Protein AF-A0A431HMQ2-F1 (afdb_monomer)

Foldseek 3Di:
DDWDFDDDPDDDDRDGFDADDDDPDDTQTADPPPDFASDDDPPFGWHDDPRAIFGQDPQKTAGDDDPPDPAQAADLPGARIAHPLGKGAHDDRNAQAHPPAFRIQDSVGWGAHDHRNAQADPPAFRTDDPPKGWHDDRNHTDDIDD

Radius of gyration: 19.03 Å; Cα contacts (8 Å, |Δi|>4): 292; chains: 1; bounding box: 39×35×58 Å

Mean predicted aligned error: 12.12 Å

Structure (mmCIF, N/CA/C/O backbone):
data_AF-A0A431HMQ2-F1
#
_entry.id   AF-A0A431HMQ2-F1
#
loop_
_atom_site.group_PDB
_atom_site.id
_atom_site.type_symbol
_atom_site.label_atom_id
_atom_site.label_alt_id
_atom_site.label_comp_id
_atom_site.label_asym_id
_atom_site.label_entity_id
_atom_site.label_seq_id
_atom_site.pdbx_PDB_ins_code
_atom_site.Cartn_x
_atom_site.Cartn_y
_atom_site.Cartn_z
_atom_site.occupancy
_atom_site.B_iso_or_equiv
_atom_site.auth_seq_id
_atom_site.auth_comp_id
_atom_site.auth_asym_id
_atom_site.auth_atom_id
_atom_site.pdbx_PDB_model_num
ATOM 1 N N . MET A 1 1 ? 5.343 -15.067 25.246 1.00 32.78 1 MET A N 1
ATOM 2 C CA . MET A 1 1 ? 3.968 -15.398 24.821 1.00 32.78 1 MET A CA 1
ATOM 3 C C . MET A 1 1 ? 3.238 -15.830 26.075 1.00 32.78 1 MET A C 1
ATOM 5 O O . MET A 1 1 ? 3.705 -16.767 26.703 1.00 32.78 1 MET A O 1
ATOM 9 N N . TYR A 1 2 ? 2.208 -15.108 26.508 1.00 32.81 2 TYR A N 1
ATOM 10 C CA . TYR A 1 2 ? 1.463 -15.469 27.715 1.00 32.81 2 TYR A CA 1
ATOM 11 C C . TYR A 1 2 ? -0.028 -15.332 27.433 1.00 32.81 2 TYR A C 1
ATOM 13 O O . TYR A 1 2 ? -0.465 -14.299 26.931 1.00 32.81 2 TYR A O 1
ATOM 21 N N . VAL A 1 3 ? -0.773 -16.390 27.740 1.00 34.62 3 VAL A N 1
ATOM 22 C CA . VAL A 1 3 ? -2.236 -16.416 27.756 1.00 34.62 3 VAL A CA 1
ATOM 23 C C . VAL A 1 3 ? -2.660 -15.987 29.156 1.00 34.62 3 VAL A C 1
ATOM 25 O O . VAL A 1 3 ? -2.212 -16.583 30.134 1.00 34.62 3 VAL A O 1
ATOM 28 N N . VAL A 1 4 ? -3.487 -14.947 29.273 1.00 38.81 4 VAL A N 1
ATOM 29 C CA . VAL A 1 4 ? -4.109 -14.575 30.551 1.00 38.81 4 VAL A CA 1
ATOM 30 C C . VAL A 1 4 ? -5.609 -14.773 30.415 1.00 38.81 4 VAL A C 1
ATOM 32 O O . VAL A 1 4 ? -6.317 -13.927 29.879 1.00 38.81 4 VAL A O 1
ATOM 35 N N . THR A 1 5 ? -6.092 -15.901 30.918 1.00 35.50 5 THR A N 1
ATOM 36 C CA . THR A 1 5 ? -7.512 -16.150 31.163 1.00 35.50 5 THR A CA 1
ATOM 37 C C . THR A 1 5 ? -7.894 -15.473 32.476 1.00 35.50 5 THR A C 1
ATOM 39 O O . THR A 1 5 ? -7.381 -15.831 33.535 1.00 35.50 5 THR A O 1
ATOM 42 N N . ARG A 1 6 ? -8.803 -14.492 32.448 1.00 38.66 6 ARG A N 1
ATOM 43 C CA . ARG A 1 6 ? -9.423 -13.978 33.678 1.00 38.66 6 ARG A CA 1
ATOM 44 C C . ARG A 1 6 ? -10.826 -14.556 33.798 1.00 38.66 6 ARG A C 1
ATOM 46 O O . ARG A 1 6 ? -11.742 -14.101 33.129 1.00 38.66 6 ARG A O 1
ATOM 53 N N . LYS A 1 7 ? -11.000 -15.521 34.701 1.00 32.69 7 LYS A N 1
ATOM 54 C CA . LYS A 1 7 ? -12.326 -15.908 35.191 1.00 32.69 7 LYS A CA 1
ATOM 55 C C . LYS A 1 7 ? -12.827 -14.771 36.085 1.00 32.69 7 LYS A C 1
ATOM 57 O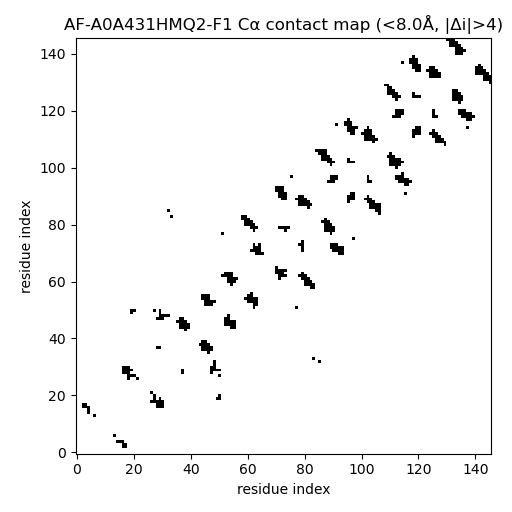 O . LYS A 1 7 ? -12.156 -14.422 37.057 1.00 32.69 7 LYS A O 1
ATOM 62 N N . LYS A 1 8 ? -13.959 -14.155 35.750 1.00 39.12 8 LYS A N 1
ATOM 63 C CA . LYS A 1 8 ? -14.692 -13.288 36.679 1.00 39.12 8 LYS A CA 1
ATOM 64 C C . LYS A 1 8 ? -15.891 -14.092 37.160 1.00 39.12 8 LYS A C 1
ATOM 66 O O . LYS A 1 8 ? -16.635 -14.626 36.345 1.00 39.12 8 LYS A O 1
ATOM 71 N N . GLU A 1 9 ? -16.023 -14.252 38.470 1.00 43.75 9 GLU A N 1
ATOM 72 C CA . GLU A 1 9 ? -17.228 -14.845 39.035 1.00 43.75 9 GLU A CA 1
ATOM 73 C C . GLU A 1 9 ? -18.418 -13.929 38.727 1.00 43.75 9 GLU A C 1
ATOM 75 O O . GLU A 1 9 ? -18.334 -12.713 38.912 1.00 43.75 9 GLU A O 1
ATOM 80 N N . LEU A 1 10 ? -19.497 -14.566 38.264 1.00 40.03 10 LEU A N 1
ATOM 81 C CA . LEU A 1 10 ? -20.796 -14.030 37.850 1.00 40.03 10 LEU A CA 1
ATOM 82 C C . LEU A 1 10 ? -20.840 -13.478 36.411 1.00 40.03 10 LEU A C 1
ATOM 84 O O . LEU A 1 10 ? -20.282 -12.428 36.099 1.00 40.03 10 LEU A O 1
ATOM 88 N N . TRP A 1 11 ? -21.612 -14.209 35.594 1.00 38.66 11 TRP A N 1
ATOM 89 C CA . TRP A 1 11 ? -21.919 -14.073 34.161 1.00 38.66 11 TRP A CA 1
ATOM 90 C C . TRP A 1 11 ? -20.889 -14.712 33.213 1.00 38.66 11 TRP A C 1
ATOM 92 O O . TRP A 1 11 ? -19.790 -14.209 33.008 1.00 38.66 11 TRP A O 1
ATOM 102 N N . ASN A 1 12 ? -21.287 -15.856 32.641 1.00 38.91 12 ASN A N 1
ATOM 103 C CA . ASN A 1 12 ? -20.538 -16.675 31.685 1.00 38.91 12 ASN A CA 1
ATOM 104 C 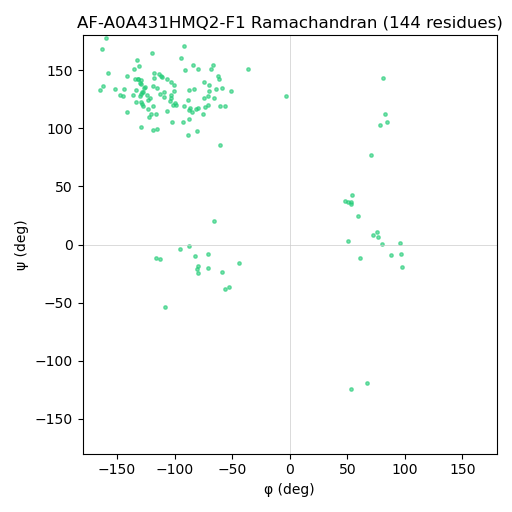C . ASN A 1 12 ? -20.218 -15.901 30.398 1.00 38.91 12 ASN A C 1
ATOM 106 O O . ASN A 1 12 ? -20.946 -16.001 29.412 1.00 38.91 12 ASN A O 1
ATOM 110 N N . VAL A 1 13 ? -19.118 -15.156 30.395 1.00 40.94 13 VAL A N 1
ATOM 111 C CA . VAL A 1 13 ? -18.495 -14.666 29.166 1.00 40.94 13 VAL A CA 1
ATOM 112 C C . VAL A 1 13 ? -17.060 -15.179 29.148 1.00 40.94 13 VAL A C 1
ATOM 114 O O . VAL A 1 13 ? -16.231 -14.773 29.962 1.00 40.94 13 VAL A O 1
ATOM 117 N N . GLU A 1 14 ? -16.779 -16.114 28.243 1.00 33.16 14 GLU A N 1
ATOM 118 C CA . GLU A 1 14 ? -15.412 -16.507 27.905 1.00 33.16 14 GLU A CA 1
ATOM 119 C C . GLU A 1 14 ? -14.855 -15.460 26.934 1.00 33.16 14 GLU A C 1
ATOM 121 O O . GLU A 1 14 ? -15.151 -15.482 25.742 1.00 33.16 14 GLU A O 1
ATOM 126 N N . GLU A 1 15 ? -14.092 -14.492 27.444 1.00 41.19 15 GLU A N 1
ATOM 127 C CA . GLU A 1 15 ? -13.351 -13.560 26.592 1.00 41.19 15 GLU A CA 1
ATOM 128 C C . GLU A 1 15 ? -11.891 -13.998 26.468 1.00 41.19 15 GLU A C 1
ATOM 130 O O . GLU A 1 15 ? -11.149 -14.071 27.451 1.00 41.19 15 GLU A O 1
ATOM 135 N N . GLU A 1 16 ? -11.468 -14.263 25.233 1.00 37.00 16 GLU A N 1
ATOM 136 C CA . GLU A 1 16 ? -10.080 -14.540 24.881 1.00 37.00 16 GLU A CA 1
ATOM 137 C C . GLU A 1 16 ? -9.351 -13.215 24.588 1.00 37.00 16 GLU A C 1
ATOM 139 O O . GLU A 1 16 ? -9.699 -12.481 23.657 1.00 37.00 16 GLU A O 1
ATOM 144 N N . LEU A 1 17 ? -8.349 -12.875 25.406 1.00 39.78 17 LEU A N 1
ATOM 145 C CA . LEU A 1 17 ? -7.612 -11.609 25.328 1.00 39.78 17 LEU A CA 1
ATOM 146 C C . LEU A 1 17 ? -6.161 -11.854 24.887 1.00 39.78 17 LEU A C 1
ATOM 148 O O . LEU A 1 17 ? -5.447 -12.655 25.490 1.00 39.78 17 LEU A O 1
ATOM 152 N N . TRP A 1 18 ? -5.706 -11.115 23.871 1.00 36.91 18 TRP A N 1
ATOM 153 C CA . TRP A 1 18 ? -4.325 -11.136 23.372 1.00 36.91 18 TRP A CA 1
ATOM 154 C C . TRP A 1 18 ? -3.642 -9.793 23.697 1.00 36.91 18 TRP A C 1
ATOM 156 O O . TRP A 1 18 ? -4.303 -8.760 23.674 1.00 36.91 18 TRP A O 1
ATOM 166 N N . GLY A 1 19 ? -2.342 -9.748 24.023 1.00 42.88 19 GLY A N 1
ATOM 167 C CA . GLY A 1 19 ? -1.685 -8.481 24.399 1.00 42.88 19 GLY A CA 1
ATOM 168 C C . GLY A 1 19 ? -0.160 -8.455 24.232 1.00 42.88 19 GLY A C 1
ATOM 169 O O . GLY A 1 19 ? 0.500 -9.473 24.440 1.00 42.88 19 GLY A O 1
ATOM 170 N N . THR A 1 20 ? 0.406 -7.284 23.895 1.00 38.16 20 THR A N 1
ATOM 171 C CA . THR A 1 20 ? 1.857 -7.010 23.900 1.00 38.16 20 THR A CA 1
ATOM 172 C C . THR A 1 20 ? 2.189 -5.575 24.340 1.00 38.16 20 THR A C 1
ATOM 174 O O . THR A 1 20 ? 1.654 -4.618 23.796 1.00 38.16 20 THR A O 1
ATOM 177 N N . TYR A 1 21 ? 3.179 -5.492 25.239 1.00 38.75 21 TYR A N 1
ATOM 178 C CA . TYR A 1 21 ? 3.964 -4.343 25.730 1.00 38.75 21 TYR A CA 1
ATOM 179 C C . TYR A 1 21 ? 3.376 -3.413 26.814 1.00 38.75 21 TYR A C 1
ATOM 181 O O . TYR A 1 21 ? 2.179 -3.166 26.901 1.00 38.75 21 TYR A O 1
ATOM 189 N N . LYS A 1 22 ? 4.277 -2.960 27.703 1.00 40.94 22 LYS A N 1
ATOM 190 C CA . LYS A 1 22 ? 4.030 -2.440 29.057 1.00 40.94 22 LYS A CA 1
ATOM 191 C C . LYS A 1 22 ? 4.730 -1.085 29.231 1.00 40.94 22 LYS A C 1
ATOM 193 O O . LYS A 1 22 ? 5.952 -1.022 29.156 1.00 40.94 22 LYS A O 1
ATOM 198 N N . PHE A 1 23 ? 3.979 -0.039 29.569 1.00 31.69 23 PHE A N 1
ATOM 199 C CA . PHE A 1 23 ? 4.489 1.111 30.324 1.00 31.69 23 PHE A CA 1
ATOM 200 C C . PHE A 1 23 ? 3.393 1.549 31.304 1.00 31.69 23 PHE A C 1
ATOM 202 O O . PHE A 1 23 ? 2.312 1.940 30.883 1.00 31.69 23 PHE A O 1
ATOM 209 N N . GLY A 1 24 ? 3.646 1.404 32.610 1.00 41.09 24 GLY A N 1
ATOM 210 C CA . GLY A 1 24 ? 2.709 1.803 33.669 1.00 41.09 24 GLY A CA 1
ATOM 211 C C . GLY A 1 24 ? 1.445 0.936 33.786 1.00 41.09 24 GLY A C 1
ATOM 212 O O . GLY A 1 24 ? 0.373 1.344 33.371 1.00 41.09 24 GLY A O 1
ATOM 213 N N . HIS A 1 25 ? 1.575 -0.254 34.385 1.00 41.56 25 HIS A N 1
ATOM 214 C CA . HIS A 1 25 ? 0.515 -1.059 35.034 1.00 41.56 25 HIS A CA 1
ATOM 215 C C . HIS A 1 25 ? -0.825 -1.373 34.320 1.00 41.56 25 HIS A C 1
ATOM 217 O O . HIS A 1 25 ? -1.632 -2.087 34.911 1.00 41.56 25 HIS A O 1
ATOM 223 N N . ASN A 1 26 ? -1.050 -0.983 33.064 1.00 42.72 26 ASN A N 1
ATOM 224 C CA . ASN A 1 26 ? -2.278 -1.302 32.326 1.00 42.72 26 ASN A CA 1
ATOM 225 C C . ASN A 1 26 ? -2.024 -2.331 31.212 1.00 42.72 26 ASN A C 1
ATOM 227 O O . ASN A 1 26 ? -1.141 -2.155 30.375 1.00 42.72 26 ASN A O 1
ATOM 231 N N . LEU A 1 27 ? -2.805 -3.417 31.213 1.00 44.53 27 LEU A N 1
ATOM 232 C CA . LEU A 1 27 ? -2.881 -4.375 30.106 1.00 44.53 27 LEU A CA 1
ATOM 233 C C . LEU A 1 27 ? -3.673 -3.735 28.961 1.00 44.53 27 LEU A C 1
ATOM 235 O O . LEU A 1 27 ? -4.846 -3.414 29.139 1.00 44.53 27 LEU A O 1
ATOM 239 N N . ILE A 1 28 ? -3.046 -3.562 27.796 1.00 50.12 28 ILE A N 1
ATOM 240 C CA . ILE A 1 28 ? -3.741 -3.130 26.580 1.00 50.12 28 ILE A CA 1
ATOM 241 C C . ILE A 1 28 ? -4.176 -4.386 25.822 1.00 50.12 28 ILE A C 1
ATOM 243 O O . ILE A 1 28 ? -3.356 -5.230 25.454 1.00 50.12 28 ILE A O 1
ATOM 247 N N . VAL A 1 29 ? -5.488 -4.525 25.647 1.00 46.47 29 VAL A N 1
ATOM 248 C CA . VAL A 1 29 ? -6.106 -5.619 24.897 1.00 46.47 29 VAL A CA 1
ATOM 249 C C . VAL A 1 29 ? -5.879 -5.378 23.406 1.00 46.47 29 VAL A C 1
ATOM 251 O O . VAL A 1 29 ? -6.228 -4.328 22.871 1.00 46.47 29 VAL A O 1
ATOM 254 N N . HIS A 1 30 ? -5.321 -6.370 22.725 1.00 42.16 30 HIS A N 1
ATOM 255 C CA . HIS A 1 30 ? -5.169 -6.421 21.279 1.00 42.16 30 HIS A CA 1
ATOM 256 C C . HIS A 1 30 ? -5.960 -7.605 20.728 1.00 42.16 30 HIS A C 1
ATOM 258 O O . HIS A 1 30 ? -6.094 -8.646 21.361 1.00 42.16 30 HIS A O 1
ATOM 264 N N . ARG A 1 31 ? -6.490 -7.457 19.519 1.00 48.22 31 ARG A N 1
ATOM 265 C CA . ARG A 1 31 ? -7.126 -8.538 18.763 1.00 48.22 31 ARG A CA 1
ATOM 266 C C . ARG A 1 31 ? -6.537 -8.530 17.347 1.00 48.22 31 ARG A C 1
ATOM 268 O O . ARG A 1 31 ? -6.065 -7.492 16.880 1.00 48.22 31 ARG A O 1
ATOM 275 N N . LYS A 1 32 ? -6.521 -9.679 16.659 1.00 46.44 32 LYS A N 1
ATOM 276 C CA . LYS A 1 32 ? -6.156 -9.738 15.228 1.00 46.44 32 LYS A CA 1
ATOM 277 C C . LYS A 1 32 ? -7.154 -8.893 14.418 1.00 46.44 32 LYS A C 1
ATOM 279 O O . LYS A 1 32 ? -8.325 -8.864 14.770 1.00 46.44 32 LYS A O 1
ATOM 284 N N . LYS A 1 33 ? -6.632 -8.197 13.392 1.00 52.16 33 LYS A N 1
ATOM 285 C CA . LYS A 1 33 ? -7.286 -7.306 12.400 1.00 52.16 33 LYS A CA 1
ATOM 286 C C . LYS A 1 33 ? -8.823 -7.180 12.496 1.00 52.16 33 LYS A C 1
ATOM 288 O O . LYS A 1 33 ? -9.525 -8.175 12.384 1.00 52.16 33 LYS A O 1
ATOM 293 N N . PHE A 1 34 ? -9.322 -5.938 12.559 1.00 51.66 34 PHE A N 1
ATOM 294 C CA . PHE A 1 34 ? -10.757 -5.585 12.490 1.00 51.66 34 PHE A CA 1
ATOM 295 C C . PHE A 1 34 ? -11.659 -6.188 13.575 1.00 51.66 34 PHE A C 1
ATOM 297 O O . PHE A 1 34 ? -12.862 -6.319 13.374 1.00 51.66 34 PHE A O 1
ATOM 304 N N . ALA A 1 35 ? -11.126 -6.544 14.740 1.00 46.34 35 ALA A N 1
ATOM 305 C CA . ALA A 1 35 ? -11.989 -6.931 15.848 1.00 46.34 35 ALA A CA 1
ATOM 306 C C . ALA A 1 35 ? -12.491 -5.704 16.634 1.00 46.34 35 ALA A C 1
ATOM 308 O O . ALA A 1 35 ? -11.845 -4.655 16.637 1.00 46.34 35 ALA A O 1
ATOM 309 N N . ALA A 1 36 ? -13.649 -5.891 17.276 1.00 49.69 36 ALA A N 1
ATOM 310 C CA . ALA A 1 36 ? -14.434 -4.935 18.061 1.00 49.69 36 ALA A CA 1
ATOM 311 C C . ALA A 1 36 ? -13.615 -3.919 18.891 1.00 49.69 36 ALA A C 1
ATOM 313 O O . ALA A 1 36 ? -12.513 -4.251 19.340 1.00 49.69 36 ALA A O 1
ATOM 314 N N . PRO A 1 37 ? -14.163 -2.708 19.131 1.00 53.69 37 PRO A N 1
ATOM 315 C CA . PRO A 1 37 ? -13.466 -1.633 19.835 1.00 53.69 37 PRO A CA 1
ATOM 316 C C . PRO A 1 37 ? -12.867 -2.110 21.162 1.00 53.69 37 PRO A C 1
ATOM 318 O O . PRO A 1 37 ? -13.535 -2.748 21.972 1.00 53.69 37 PRO A O 1
ATOM 321 N N . ALA A 1 38 ? -11.596 -1.778 21.395 1.00 53.78 38 ALA A N 1
ATOM 322 C CA . ALA A 1 38 ? -10.890 -2.093 22.637 1.00 53.78 38 ALA A CA 1
ATOM 323 C C . ALA A 1 38 ? -11.398 -1.254 23.822 1.00 53.78 38 ALA A C 1
ATOM 325 O O . ALA A 1 38 ? -11.183 -1.610 24.979 1.00 53.78 38 ALA A O 1
ATOM 326 N N . TYR A 1 39 ? -12.058 -0.130 23.531 1.00 51.91 39 TYR A N 1
ATOM 327 C CA . TYR A 1 39 ? -12.696 0.742 24.506 1.00 51.91 39 TYR A CA 1
ATOM 328 C C . TYR A 1 39 ? -13.878 1.466 23.860 1.00 51.91 39 TYR A C 1
ATOM 330 O O . TYR A 1 39 ? -13.746 2.015 22.765 1.00 51.91 39 TYR A O 1
ATOM 338 N N . THR A 1 40 ? -15.011 1.483 24.557 1.00 51.03 40 THR A N 1
ATOM 339 C CA . THR A 1 40 ? -16.209 2.245 24.190 1.00 51.03 40 THR A CA 1
ATOM 340 C C . THR A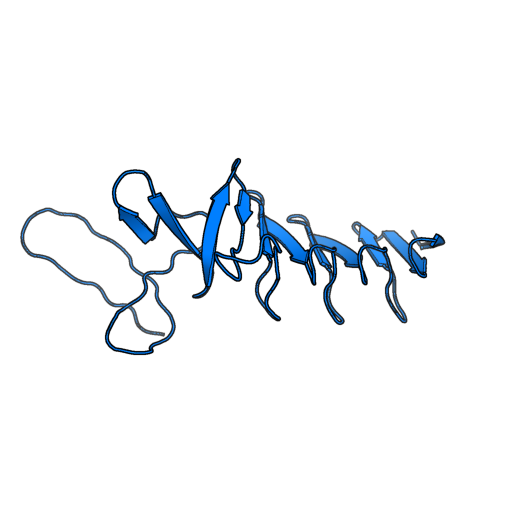 1 40 ? -16.529 3.221 25.319 1.00 51.03 40 THR A C 1
ATOM 342 O O . THR A 1 40 ? -16.911 2.795 26.414 1.00 51.03 40 THR A O 1
ATOM 345 N N . LYS A 1 41 ? -16.397 4.530 25.082 1.00 50.81 41 LYS A N 1
ATOM 346 C CA . LYS A 1 41 ? -16.907 5.568 25.996 1.00 50.81 41 LYS A CA 1
ATOM 347 C C . LYS A 1 41 ? -17.940 6.405 25.262 1.00 50.81 41 LYS A C 1
ATOM 349 O O . LYS A 1 41 ? -17.610 7.301 24.492 1.00 50.81 41 LYS A O 1
ATOM 354 N N . GLY A 1 42 ? -19.214 6.096 25.484 1.00 63.53 42 GLY A N 1
ATOM 355 C CA . GLY A 1 42 ? -20.294 6.690 24.699 1.00 63.53 42 GLY A CA 1
ATOM 356 C C . GLY A 1 42 ? -20.237 6.210 23.245 1.00 63.53 42 GLY A C 1
ATOM 357 O O . GLY A 1 42 ? -20.347 5.013 23.008 1.00 63.53 42 GLY A O 1
ATOM 358 N N . LYS A 1 43 ? -20.070 7.137 22.290 1.00 56.00 43 LYS A N 1
ATOM 359 C CA . LYS A 1 43 ? -19.952 6.845 20.844 1.00 56.00 43 LYS A CA 1
ATOM 360 C C . LYS A 1 43 ? -18.503 6.740 20.346 1.00 56.00 43 LYS A C 1
ATOM 362 O O . LYS A 1 43 ? -18.293 6.491 19.166 1.00 56.00 43 LYS A O 1
ATOM 367 N N . GLU A 1 44 ? -17.516 6.987 21.208 1.00 53.09 44 GLU A N 1
ATOM 368 C CA . GLU A 1 44 ? -16.105 6.921 20.827 1.00 53.09 44 GLU A CA 1
ATOM 369 C C . GLU A 1 44 ? -15.607 5.477 20.926 1.00 53.09 44 GLU A C 1
ATOM 371 O O . GLU A 1 44 ? -15.537 4.899 22.016 1.00 53.09 44 GLU A O 1
ATOM 376 N N . GLU A 1 45 ? -15.272 4.909 19.770 1.00 64.06 45 GLU A N 1
ATOM 377 C CA . GLU A 1 45 ? -14.702 3.576 19.606 1.00 64.06 45 GLU A CA 1
ATOM 378 C C . GLU A 1 45 ? -13.190 3.700 19.384 1.00 64.06 45 GLU A C 1
ATOM 380 O O . GLU A 1 45 ? -12.736 4.350 18.443 1.00 64.06 45 GLU A O 1
ATOM 385 N N . SER A 1 46 ? -12.393 3.100 20.271 1.00 60.59 46 SER A N 1
ATOM 386 C CA . SER A 1 46 ? -10.932 3.055 20.126 1.00 60.59 46 SER A CA 1
ATOM 387 C C . SER A 1 46 ? -10.489 1.685 19.639 1.00 60.59 46 SER A C 1
ATOM 389 O O . SER A 1 46 ? -10.819 0.669 20.256 1.00 60.59 46 SER A O 1
ATOM 391 N N . TYR A 1 47 ? -9.692 1.647 18.577 1.00 71.81 47 TYR A N 1
ATOM 392 C CA . TYR A 1 47 ? -9.168 0.409 18.017 1.00 71.81 47 TYR 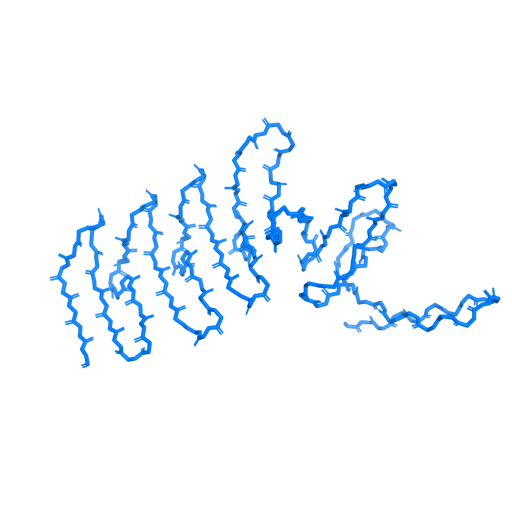A CA 1
ATOM 393 C C . TYR A 1 47 ? -7.658 0.345 18.186 1.00 71.81 47 TYR A C 1
ATOM 395 O O . TYR A 1 47 ? -6.978 1.364 18.121 1.00 71.81 47 TYR A O 1
ATOM 403 N N . PHE A 1 48 ? -7.118 -0.859 18.373 1.00 71.50 48 PHE A N 1
ATOM 404 C CA . PHE A 1 48 ? -5.675 -1.056 18.455 1.00 71.50 48 PHE A CA 1
ATOM 405 C C . PHE A 1 48 ? -5.221 -2.156 17.506 1.00 71.50 48 PHE A C 1
ATOM 407 O O . PHE A 1 48 ? -5.739 -3.272 17.548 1.00 71.50 48 PHE A O 1
ATOM 414 N N . VAL A 1 49 ? -4.201 -1.862 16.704 1.00 71.25 49 VAL A N 1
ATOM 415 C CA . VAL A 1 49 ? -3.529 -2.834 15.836 1.00 71.25 49 VAL A CA 1
ATOM 416 C C . VAL A 1 49 ? -2.070 -2.909 16.274 1.00 71.25 49 VAL A C 1
ATOM 418 O O . VAL A 1 49 ? -1.369 -1.904 16.256 1.00 71.25 49 VAL A O 1
ATOM 421 N N . ASN A 1 50 ? -1.622 -4.092 16.708 1.00 71.31 50 ASN A N 1
ATOM 422 C CA . ASN A 1 50 ? -0.245 -4.350 17.165 1.00 71.31 50 ASN A CA 1
ATOM 423 C C . ASN A 1 50 ? 0.293 -3.362 18.225 1.00 71.31 50 ASN A C 1
ATOM 425 O O . ASN A 1 50 ? 1.462 -3.001 18.177 1.00 71.31 50 ASN A O 1
ATOM 429 N N . GLY A 1 51 ? -0.527 -2.886 19.165 1.00 70.12 51 GLY A N 1
ATOM 430 C CA . GLY A 1 51 ? -0.077 -1.871 20.137 1.00 70.12 51 GLY A CA 1
ATOM 431 C C . GLY A 1 51 ? -0.451 -0.435 19.786 1.00 70.12 51 GLY A C 1
ATOM 432 O O . GLY A 1 51 ? -0.485 0.411 20.676 1.00 70.12 51 GLY A O 1
ATOM 433 N N . TYR A 1 52 ? -0.776 -0.146 18.526 1.00 74.38 52 TYR A N 1
ATOM 434 C CA . TYR A 1 52 ? -0.952 1.222 18.044 1.00 74.38 52 TYR A CA 1
ATOM 435 C C . TYR A 1 52 ? -2.428 1.605 17.946 1.00 74.38 52 TYR A C 1
ATOM 437 O O . TYR A 1 52 ? -3.218 0.787 17.473 1.00 74.38 52 TYR A O 1
ATOM 445 N N . PRO A 1 53 ? -2.809 2.824 18.368 1.00 77.12 53 PRO A N 1
ATOM 446 C CA . PRO A 1 53 ? -4.185 3.291 18.299 1.00 77.12 53 PRO A CA 1
ATOM 447 C C . PRO A 1 53 ? -4.584 3.655 16.865 1.00 77.12 53 PRO A C 1
ATOM 449 O O . PRO A 1 53 ? -3.821 4.280 16.126 1.00 77.12 53 PRO A O 1
ATOM 452 N N . TYR A 1 54 ? -5.809 3.295 16.508 1.00 80.00 54 TYR A N 1
ATOM 453 C CA . TYR A 1 54 ? -6.478 3.607 15.253 1.00 80.00 54 TYR A CA 1
ATOM 454 C C . TYR A 1 54 ? -7.905 4.065 15.546 1.00 80.00 54 TYR A C 1
ATOM 456 O O . TYR A 1 54 ? -8.536 3.628 16.514 1.00 80.00 54 TYR A O 1
ATOM 464 N N . ILE A 1 55 ? -8.421 4.910 14.664 1.00 79.69 55 ILE A N 1
ATOM 465 C CA . ILE A 1 55 ? -9.827 5.296 14.617 1.00 79.69 55 ILE A CA 1
ATOM 466 C C . ILE A 1 55 ? -10.485 4.625 13.414 1.00 79.69 55 ILE A C 1
ATOM 468 O O . ILE A 1 55 ? -9.865 4.502 12.357 1.00 79.69 55 ILE A O 1
ATOM 472 N N . LEU A 1 56 ? -11.738 4.200 13.564 1.00 80.50 56 LEU A N 1
ATOM 473 C CA . LEU A 1 56 ? -12.545 3.762 12.432 1.00 80.50 56 LEU A CA 1
ATOM 474 C C . LEU A 1 56 ? -13.227 4.985 11.820 1.00 80.50 56 LEU A C 1
ATOM 476 O O . LEU A 1 56 ? -14.026 5.654 12.473 1.00 80.50 56 LEU A O 1
ATOM 480 N N . LYS A 1 57 ? -12.914 5.280 10.562 1.00 82.25 57 LYS A N 1
ATOM 481 C CA . LYS A 1 57 ? -13.530 6.363 9.798 1.00 82.25 57 LYS A CA 1
ATOM 482 C C . LYS A 1 57 ? -13.917 5.840 8.426 1.00 82.25 57 LYS A C 1
ATOM 484 O O . LYS A 1 57 ? -13.065 5.337 7.704 1.00 82.25 57 LYS A O 1
ATOM 489 N N . ASP A 1 58 ? -15.199 5.942 8.086 1.00 83.88 58 ASP A N 1
ATOM 490 C CA . ASP A 1 58 ? -15.737 5.502 6.791 1.00 83.88 58 ASP A CA 1
ATOM 491 C C . ASP A 1 58 ? -15.373 4.038 6.448 1.00 83.88 58 ASP A C 1
ATOM 493 O O . ASP A 1 58 ? -15.107 3.688 5.302 1.00 83.88 58 ASP A O 1
ATOM 497 N N . GLY A 1 59 ? -15.316 3.167 7.465 1.00 82.38 59 GLY A N 1
ATOM 498 C CA . GLY A 1 59 ? -14.925 1.758 7.316 1.00 82.38 59 GLY A CA 1
ATOM 499 C C . GLY A 1 59 ? -13.412 1.508 7.224 1.00 82.38 59 GLY A C 1
ATOM 500 O O . GLY A 1 59 ? -12.991 0.356 7.126 1.00 82.38 59 GLY A O 1
ATOM 501 N N . LEU A 1 60 ? -12.589 2.555 7.288 1.00 85.44 60 LEU A N 1
ATOM 502 C CA . LEU A 1 60 ? -11.132 2.481 7.255 1.00 85.44 60 LEU A CA 1
ATOM 503 C C . LEU A 1 60 ? -10.543 2.681 8.646 1.00 85.44 60 LEU A C 1
ATOM 505 O O . LEU A 1 60 ? -10.967 3.550 9.406 1.00 85.44 60 LEU A O 1
ATOM 509 N N . MET A 1 61 ? -9.520 1.897 8.960 1.00 87.12 61 MET A N 1
ATOM 510 C CA . MET A 1 61 ? -8.752 2.055 10.187 1.00 87.12 61 MET A CA 1
ATOM 511 C C . MET A 1 61 ? -7.637 3.058 9.918 1.00 87.12 61 MET A C 1
ATOM 513 O O . MET A 1 61 ? -6.681 2.744 9.209 1.00 87.12 61 MET A O 1
ATOM 517 N N . ILE A 1 62 ? -7.762 4.261 10.471 1.00 85.75 62 ILE A N 1
ATOM 518 C CA . ILE A 1 62 ? -6.827 5.368 10.253 1.00 85.75 62 ILE A CA 1
ATOM 519 C C . ILE A 1 62 ? -6.021 5.611 11.523 1.00 85.75 62 ILE A C 1
ATOM 521 O O . ILE A 1 62 ? -6.570 5.714 12.620 1.00 85.75 62 ILE A O 1
ATOM 525 N N . ARG A 1 63 ? -4.702 5.715 11.381 1.00 81.12 63 ARG A N 1
ATOM 526 C CA . ARG A 1 63 ? -3.805 6.048 12.480 1.00 81.12 63 ARG A CA 1
ATOM 527 C C . ARG A 1 63 ? -3.795 7.559 12.692 1.00 81.12 63 ARG A C 1
ATOM 529 O O . ARG A 1 63 ? -3.342 8.313 11.833 1.00 81.12 63 ARG A O 1
ATOM 536 N N . GLU A 1 64 ? -4.256 8.004 13.853 1.00 70.25 64 GLU A N 1
ATOM 537 C CA . GLU A 1 64 ? -4.164 9.407 14.255 1.00 70.25 64 GLU A CA 1
ATOM 538 C C . GLU A 1 64 ? -2.826 9.632 14.973 1.00 70.25 64 GLU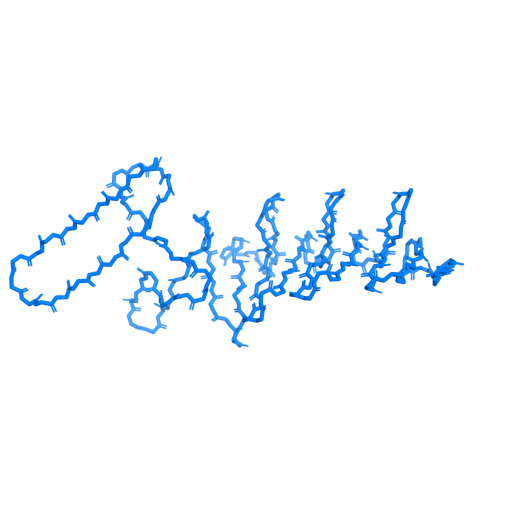 A C 1
ATOM 540 O O . GLU A 1 64 ? -2.689 9.380 16.171 1.00 70.25 64 GLU A O 1
ATOM 545 N N . ILE A 1 65 ? -1.799 10.071 14.239 1.00 61.50 65 ILE A N 1
ATOM 546 C CA . ILE A 1 65 ? -0.562 10.541 14.867 1.00 61.50 65 ILE A CA 1
ATOM 547 C C . ILE A 1 65 ? -0.707 12.054 15.057 1.00 61.50 65 ILE A C 1
ATOM 549 O O . ILE A 1 65 ? -0.625 12.826 14.108 1.00 61.50 65 ILE A O 1
ATOM 553 N N . PHE A 1 66 ? -0.934 12.445 16.312 1.00 48.19 66 PHE A N 1
ATOM 554 C CA . PHE A 1 66 ? -1.173 13.804 16.814 1.00 48.19 66 PHE A CA 1
ATOM 555 C C . PHE A 1 66 ? -2.593 14.346 16.586 1.00 48.19 66 PHE A C 1
ATOM 557 O O . PHE A 1 66 ? -2.897 14.923 15.552 1.00 48.19 66 PHE A O 1
ATOM 564 N N . LYS A 1 67 ? -3.392 14.332 17.661 1.00 46.59 67 LYS A N 1
ATOM 565 C CA . LYS A 1 67 ? -4.704 14.997 17.840 1.00 46.59 67 LYS A CA 1
ATOM 566 C C . LYS A 1 67 ? -4.794 16.457 17.332 1.00 46.59 67 LYS A C 1
ATOM 568 O O . LYS A 1 67 ? -5.882 17.003 17.186 1.00 46.59 67 LYS A O 1
ATOM 573 N N . TYR A 1 68 ? -3.654 17.109 17.090 1.00 45.88 68 TYR A N 1
ATOM 574 C CA . TYR A 1 68 ? -3.544 18.508 16.656 1.00 45.88 68 TYR A CA 1
ATOM 575 C C . TYR A 1 68 ? -2.920 18.689 15.267 1.00 45.88 68 TYR A C 1
ATOM 577 O O . TYR A 1 68 ? -2.989 19.780 14.703 1.00 45.88 68 TYR A O 1
ATOM 585 N N . SER A 1 69 ? -2.325 17.641 14.694 1.00 53.09 69 SER A N 1
ATOM 586 C CA . SER A 1 69 ? -1.783 17.665 13.340 1.00 53.09 69 SER A CA 1
ATOM 587 C C . SER A 1 69 ? -2.732 16.855 12.466 1.00 53.09 69 SER A C 1
ATOM 589 O O . SER A 1 69 ? -2.870 15.651 12.632 1.00 53.09 69 SER A O 1
ATOM 591 N N . LYS A 1 70 ? -3.394 17.499 11.503 1.00 57.44 70 LYS A N 1
ATOM 592 C CA . LYS A 1 70 ? -4.268 16.831 10.519 1.00 57.44 70 LYS A CA 1
ATOM 593 C C . LYS A 1 70 ? -3.499 15.898 9.557 1.00 57.44 70 LYS A C 1
ATOM 595 O O . LYS A 1 70 ? -3.974 15.641 8.455 1.00 57.44 70 LYS A O 1
ATOM 600 N N . ARG A 1 71 ? -2.287 15.456 9.910 1.00 63.22 71 ARG A N 1
ATOM 601 C CA . ARG A 1 71 ? -1.417 14.640 9.064 1.00 63.22 71 ARG A CA 1
ATOM 602 C C . ARG A 1 71 ? -1.522 13.182 9.479 1.00 63.22 71 ARG A C 1
ATOM 604 O O . ARG A 1 71 ? -1.233 12.811 10.611 1.00 63.22 71 ARG A O 1
ATOM 611 N N . VAL A 1 72 ? -1.910 12.363 8.514 1.00 64.69 72 VAL A N 1
ATOM 612 C CA . VAL A 1 72 ? -1.846 10.909 8.601 1.00 64.69 72 VAL A CA 1
ATOM 613 C C . VAL A 1 72 ? -0.376 10.528 8.412 1.00 64.69 72 VAL A C 1
ATOM 615 O O . VAL A 1 72 ? 0.204 10.769 7.353 1.00 64.69 72 VAL A O 1
ATOM 618 N N . LEU A 1 73 ? 0.248 10.014 9.468 1.00 68.38 73 LEU A N 1
ATOM 619 C CA . LEU A 1 73 ? 1.647 9.591 9.470 1.00 68.38 73 LEU A CA 1
ATOM 620 C C . LEU A 1 73 ? 1.710 8.093 9.755 1.00 68.38 73 LEU A C 1
ATOM 622 O O . LEU A 1 73 ? 0.918 7.556 10.529 1.00 68.38 73 LEU A O 1
ATOM 626 N N . SER A 1 74 ? 2.646 7.406 9.113 1.00 77.44 74 SER A N 1
ATOM 627 C CA . SER A 1 74 ? 2.928 5.994 9.378 1.00 77.44 74 SER A CA 1
ATOM 628 C C . SER A 1 74 ? 4.049 5.817 10.383 1.00 77.44 74 SER A C 1
ATOM 630 O O . SER A 1 74 ? 4.840 6.722 10.631 1.00 77.44 74 SER A O 1
ATOM 632 N N . GLY A 1 75 ? 4.104 4.626 10.972 1.00 71.69 75 GLY A N 1
ATOM 633 C CA . GLY A 1 75 ? 5.271 4.159 11.712 1.00 71.69 75 GLY A CA 1
ATOM 634 C C . GLY A 1 75 ? 6.179 3.397 10.763 1.00 71.69 75 GLY A C 1
ATOM 635 O O . GLY A 1 75 ? 5.777 3.083 9.642 1.00 71.69 75 GLY A O 1
ATOM 636 N N . GLU A 1 76 ? 7.379 3.055 11.223 1.00 68.62 76 GLU A N 1
ATOM 637 C CA . GLU A 1 76 ? 8.293 2.210 10.445 1.00 68.62 76 GLU A CA 1
ATOM 638 C C . GLU A 1 76 ? 7.637 0.866 10.069 1.00 68.62 76 GLU A C 1
ATOM 640 O O . GLU A 1 76 ? 7.768 0.398 8.933 1.00 68.62 76 GLU A O 1
ATOM 645 N N . ASN A 1 77 ? 6.843 0.291 10.982 1.00 79.38 77 ASN A N 1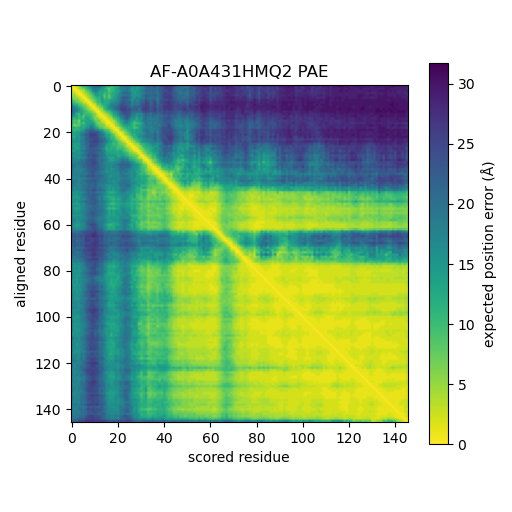
ATOM 646 C CA . ASN A 1 77 ? 6.261 -1.043 10.822 1.00 79.38 77 ASN A CA 1
ATOM 647 C C . ASN A 1 77 ? 4.732 -1.042 10.659 1.00 79.38 77 ASN A C 1
ATOM 649 O O . ASN A 1 77 ? 4.153 -2.042 10.231 1.00 79.38 77 ASN A O 1
ATOM 653 N N . GLU A 1 78 ? 4.067 0.082 10.930 1.00 86.44 78 GLU A N 1
ATOM 654 C CA . GLU A 1 78 ? 2.611 0.153 11.030 1.00 86.44 78 GLU A CA 1
ATOM 655 C C . GLU A 1 78 ? 2.028 1.145 10.028 1.00 86.44 78 GLU A C 1
ATOM 657 O O . GLU A 1 78 ? 2.430 2.318 10.019 1.00 86.44 78 GLU A O 1
ATOM 662 N N . PRO A 1 79 ? 1.060 0.698 9.208 1.00 92.31 79 PRO A N 1
ATOM 663 C CA . PRO A 1 79 ? 0.476 1.529 8.171 1.00 92.31 79 PRO A CA 1
ATOM 664 C C . PRO A 1 79 ? -0.348 2.647 8.787 1.00 92.31 79 PRO A C 1
ATOM 666 O O . PRO A 1 79 ? -0.930 2.489 9.862 1.00 92.31 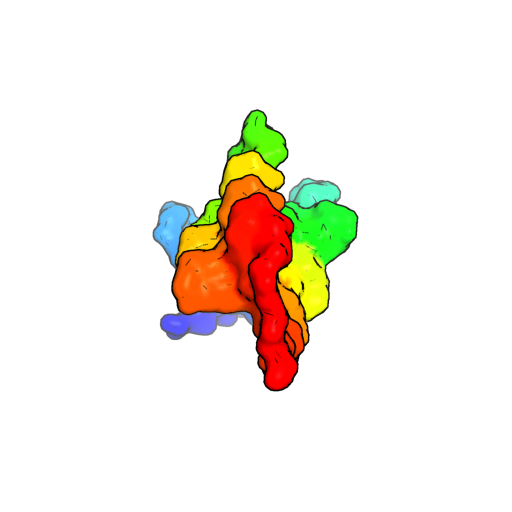79 PRO A O 1
ATOM 669 N N . ALA A 1 80 ? -0.452 3.772 8.097 1.00 91.06 80 ALA A N 1
ATOM 670 C CA . ALA A 1 80 ? -1.354 4.818 8.546 1.00 91.06 80 ALA A CA 1
ATOM 671 C C . ALA A 1 80 ? -2.811 4.542 8.164 1.00 91.06 80 ALA A C 1
ATOM 673 O O . ALA A 1 80 ? -3.707 5.010 8.861 1.00 91.06 80 ALA A O 1
ATOM 674 N N . VAL A 1 81 ? -3.050 3.751 7.113 1.00 91.19 81 VAL A N 1
ATOM 675 C CA . VAL A 1 81 ? -4.394 3.308 6.721 1.00 91.19 81 VAL A CA 1
ATOM 676 C C . VAL A 1 81 ? -4.408 1.793 6.564 1.00 91.19 81 VAL A C 1
ATOM 678 O O . VAL A 1 81 ? -3.544 1.211 5.907 1.00 91.19 81 VAL A O 1
ATOM 681 N N . LEU A 1 82 ? -5.395 1.145 7.175 1.00 91.31 82 LEU A N 1
ATOM 682 C CA . LEU A 1 82 ? -5.658 -0.281 7.031 1.00 91.31 82 LEU A CA 1
ATOM 683 C C . LEU A 1 82 ? -7.096 -0.484 6.537 1.00 91.31 82 LEU A C 1
ATOM 685 O O . LEU A 1 82 ? -8.060 -0.040 7.164 1.00 91.31 82 LEU A O 1
ATOM 689 N N . TYR A 1 83 ? -7.223 -1.190 5.418 1.00 90.94 83 TYR A N 1
ATOM 690 C CA . TYR A 1 83 ? -8.491 -1.501 4.764 1.00 90.94 83 TYR A CA 1
ATOM 691 C C . TYR A 1 83 ? -9.073 -2.824 5.268 1.00 90.94 83 TYR A C 1
ATOM 693 O O . TYR A 1 83 ? -8.294 -3.734 5.571 1.00 90.94 83 TYR A O 1
ATOM 701 N N . PRO A 1 84 ? -10.412 -2.989 5.287 1.00 87.62 84 PRO A N 1
ATOM 702 C CA . PRO A 1 84 ? -11.079 -4.230 5.703 1.00 87.62 84 PRO A CA 1
ATOM 703 C C . PRO A 1 84 ? -10.579 -5.488 4.989 1.00 87.62 84 PRO A C 1
ATOM 705 O O . PRO A 1 84 ? -10.428 -6.537 5.609 1.00 87.62 84 PRO A O 1
ATOM 708 N N . ASN A 1 85 ? -10.249 -5.376 3.699 1.00 87.19 85 ASN A N 1
ATOM 709 C CA . ASN A 1 85 ? -9.694 -6.483 2.913 1.00 87.19 85 ASN A CA 1
ATOM 710 C C . ASN A 1 85 ? -8.248 -6.849 3.306 1.00 87.19 85 ASN A C 1
ATOM 712 O O . ASN A 1 85 ? -7.719 -7.857 2.854 1.00 87.19 85 ASN A O 1
ATOM 716 N N . GLY A 1 86 ? -7.597 -6.054 4.156 1.00 90.12 86 GLY A N 1
ATOM 717 C CA . GLY A 1 86 ? -6.226 -6.250 4.603 1.00 90.12 86 GLY A CA 1
ATOM 718 C C . GLY A 1 86 ? -5.170 -5.465 3.827 1.00 90.12 86 GLY A C 1
ATOM 719 O O . GLY A 1 86 ? -4.001 -5.609 4.187 1.00 90.12 86 GLY A O 1
ATOM 720 N N . THR A 1 87 ? -5.570 -4.652 2.841 1.00 95.50 87 THR A N 1
ATOM 721 C CA . THR A 1 87 ? -4.708 -3.671 2.156 1.00 95.50 87 THR A CA 1
ATOM 722 C C . THR A 1 87 ? -4.210 -2.632 3.154 1.00 95.50 87 THR A C 1
ATOM 724 O O . THR A 1 87 ? -4.914 -2.281 4.105 1.00 95.50 87 THR A O 1
ATOM 727 N N . LYS A 1 88 ? -2.981 -2.164 2.967 1.00 95.00 88 LYS A N 1
ATOM 728 C CA . LYS A 1 88 ? -2.300 -1.248 3.879 1.00 95.00 88 LYS A CA 1
ATOM 729 C C . LYS A 1 88 ? -1.639 -0.127 3.096 1.00 95.00 88 LYS A C 1
ATOM 731 O O . LYS A 1 88 ? -1.041 -0.386 2.053 1.00 95.00 88 LYS A O 1
ATOM 736 N N . GLU A 1 89 ? -1.671 1.075 3.653 1.00 95.62 89 GLU A N 1
ATOM 737 C CA . GLU A 1 89 ? -0.999 2.236 3.075 1.00 95.62 89 GLU A CA 1
ATOM 738 C C . GLU A 1 89 ? -0.130 2.954 4.103 1.00 95.62 89 GLU A C 1
ATOM 740 O O . GLU A 1 89 ? -0.497 3.114 5.275 1.00 95.62 89 GLU A O 1
ATOM 745 N N . TRP A 1 90 ? 1.020 3.421 3.624 1.00 94.06 90 TRP A N 1
ATOM 746 C CA . TRP A 1 90 ? 1.983 4.193 4.384 1.00 94.06 90 TRP A CA 1
ATOM 747 C C . TRP A 1 90 ? 2.124 5.606 3.826 1.00 94.06 90 TRP A C 1
ATOM 749 O O . TRP A 1 90 ? 2.258 5.829 2.623 1.00 94.06 90 TRP A O 1
ATOM 759 N N . TYR A 1 91 ? 2.126 6.557 4.749 1.00 91.31 91 TYR A N 1
ATOM 760 C CA . TYR A 1 91 ? 2.154 7.989 4.527 1.00 91.31 91 TYR A CA 1
ATOM 761 C C . TYR A 1 91 ? 3.260 8.650 5.354 1.00 91.31 91 TYR A C 1
ATOM 763 O O . TYR A 1 91 ? 3.410 8.369 6.547 1.00 91.31 91 TYR A O 1
ATOM 771 N N . CYS A 1 92 ? 3.970 9.588 4.735 1.00 87.12 92 CYS A N 1
ATOM 772 C CA . CYS A 1 92 ? 4.860 10.545 5.383 1.00 87.12 92 CYS A CA 1
ATOM 773 C C . CYS A 1 92 ? 4.411 11.950 4.975 1.00 87.12 92 CYS A C 1
ATOM 775 O O . CYS A 1 92 ? 4.183 12.204 3.793 1.00 87.12 92 CYS A O 1
ATOM 777 N N . ASP A 1 93 ? 4.208 12.837 5.948 1.00 85.25 93 ASP A N 1
ATOM 778 C CA . ASP A 1 93 ? 3.687 14.195 5.738 1.00 85.25 93 ASP A CA 1
ATOM 779 C C . ASP A 1 93 ? 2.429 14.276 4.849 1.00 85.25 93 ASP A C 1
ATOM 781 O O . ASP A 1 93 ? 2.237 15.212 4.076 1.00 85.25 93 ASP A O 1
ATOM 785 N N . GLY A 1 94 ? 1.530 13.294 4.980 1.00 86.19 94 GLY A N 1
ATOM 786 C CA . GLY A 1 94 ? 0.281 13.234 4.214 1.00 86.19 94 GLY A CA 1
ATOM 787 C C . GLY A 1 94 ? 0.436 12.774 2.761 1.00 86.19 94 GLY A C 1
ATOM 788 O O . GLY A 1 94 ? -0.546 12.768 2.025 1.00 86.19 94 GLY A O 1
ATOM 789 N N . MET A 1 95 ? 1.629 12.346 2.346 1.00 91.94 95 MET A N 1
ATOM 790 C CA . MET A 1 95 ? 1.894 11.785 1.021 1.00 91.94 95 MET A CA 1
ATOM 791 C C . MET A 1 95 ? 2.236 10.300 1.120 1.00 91.94 95 MET A C 1
ATOM 793 O O . MET A 1 95 ? 2.909 9.897 2.068 1.00 91.94 95 MET A O 1
ATOM 797 N N . LEU A 1 96 ? 1.830 9.498 0.129 1.00 94.38 96 LEU A N 1
ATOM 798 C CA . LEU A 1 96 ? 2.252 8.098 0.033 1.00 94.38 96 LEU A CA 1
ATOM 799 C C . LEU A 1 96 ? 3.779 8.024 0.018 1.00 94.38 96 LEU A C 1
ATOM 801 O O . LEU A 1 96 ? 4.443 8.604 -0.849 1.00 94.38 96 LEU A O 1
ATOM 805 N N . HIS A 1 97 ? 4.327 7.350 1.019 1.00 93.75 97 HIS A N 1
ATOM 806 C CA . HIS A 1 97 ? 5.761 7.248 1.217 1.00 93.75 97 HIS A CA 1
ATOM 807 C C . HIS A 1 97 ? 6.058 6.128 2.210 1.00 93.75 97 HIS A C 1
ATOM 809 O O . HIS A 1 97 ? 5.504 6.097 3.311 1.00 93.75 97 HIS A O 1
ATOM 815 N N . ARG A 1 98 ? 7.019 5.270 1.866 1.00 93.06 98 ARG A N 1
ATOM 816 C CA . ARG A 1 98 ? 7.678 4.391 2.832 1.00 93.06 98 ARG A CA 1
ATOM 817 C C . ARG A 1 98 ? 9.129 4.179 2.420 1.00 93.06 98 ARG A C 1
ATOM 819 O O . ARG A 1 98 ? 9.409 3.830 1.277 1.00 93.06 98 ARG A O 1
ATOM 826 N N . LEU A 1 99 ? 10.057 4.404 3.345 1.00 89.50 99 LEU A N 1
ATOM 827 C CA . LEU A 1 99 ? 11.481 4.237 3.072 1.00 89.50 99 LEU A CA 1
ATOM 828 C C . LEU A 1 99 ? 11.786 2.755 2.804 1.00 89.50 99 LEU A C 1
ATOM 830 O O . LEU A 1 99 ? 11.453 1.913 3.631 1.00 89.50 99 LEU A O 1
ATOM 834 N N . ASN A 1 100 ? 12.420 2.440 1.670 1.00 89.44 100 ASN A N 1
ATOM 835 C CA . ASN A 1 100 ? 12.881 1.100 1.248 1.00 89.44 100 ASN A CA 1
ATOM 836 C C . ASN A 1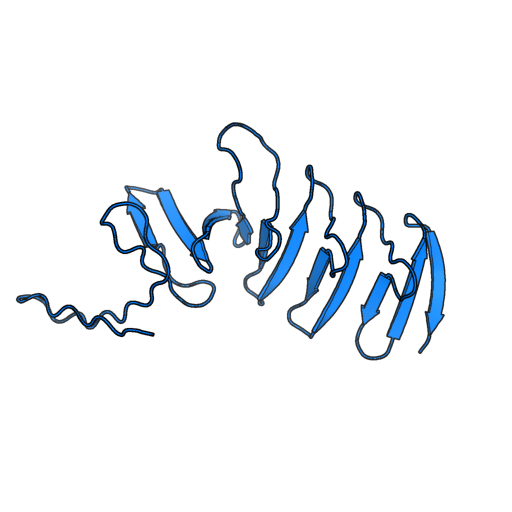 100 ? 11.810 0.000 1.063 1.00 89.44 100 ASN A C 1
ATOM 838 O O . ASN A 1 100 ? 12.102 -1.043 0.475 1.00 89.44 100 ASN A O 1
ATOM 842 N N . PHE A 1 101 ? 10.577 0.224 1.504 1.00 94.19 101 PHE A N 1
ATOM 843 C CA . PHE A 1 101 ? 9.472 -0.734 1.466 1.00 94.19 101 PHE A CA 1
ATOM 844 C C . PHE A 1 101 ? 8.300 -0.195 0.628 1.00 94.19 101 PHE A C 1
ATOM 846 O O . PHE A 1 101 ? 8.262 1.001 0.334 1.00 94.19 101 PHE A O 1
ATOM 853 N N . PRO A 1 102 ? 7.333 -1.042 0.232 1.00 96.81 102 PRO A N 1
ATOM 854 C CA . PRO A 1 102 ? 6.136 -0.572 -0.454 1.00 96.81 102 PRO A CA 1
ATOM 855 C C . PRO A 1 102 ? 5.355 0.432 0.392 1.00 96.81 102 PRO A C 1
ATOM 857 O O . PRO A 1 102 ? 5.113 0.199 1.579 1.00 96.81 102 PRO A O 1
ATOM 860 N N . ALA A 1 103 ? 4.924 1.526 -0.229 1.00 97.25 103 ALA A N 1
ATOM 861 C CA . ALA A 1 103 ? 3.988 2.457 0.389 1.00 97.25 103 ALA A CA 1
ATOM 862 C C . ALA A 1 103 ? 2.543 1.947 0.316 1.00 97.25 103 ALA A C 1
ATOM 864 O O . ALA A 1 103 ? 1.710 2.402 1.092 1.00 97.25 103 ALA A O 1
ATOM 865 N N . ILE A 1 104 ? 2.253 0.994 -0.575 1.00 97.81 104 ILE A N 1
ATOM 866 C CA . ILE A 1 104 ? 0.985 0.267 -0.621 1.00 97.81 104 ILE A CA 1
ATOM 867 C C . ILE A 1 104 ? 1.285 -1.230 -0.681 1.00 97.81 104 ILE A C 1
ATOM 869 O O . ILE A 1 104 ? 2.047 -1.681 -1.537 1.00 97.81 104 ILE A O 1
ATOM 873 N N . GLU A 1 105 ? 0.670 -1.991 0.221 1.00 97.88 105 GLU A N 1
ATOM 874 C CA . GLU A 1 105 ? 0.629 -3.456 0.184 1.00 97.88 105 GLU A CA 1
ATOM 875 C C . GLU A 1 105 ? -0.829 -3.883 0.006 1.00 97.88 105 GLU A C 1
ATOM 877 O O . GLU A 1 105 ? -1.649 -3.688 0.910 1.00 97.88 105 GLU A O 1
ATOM 882 N N . TYR A 1 106 ? -1.164 -4.464 -1.143 1.00 97.75 106 TYR A N 1
ATOM 883 C CA . TYR A 1 106 ? -2.512 -4.945 -1.415 1.00 97.75 106 TYR A CA 1
ATOM 884 C C . TYR A 1 106 ? -2.768 -6.302 -0.768 1.00 97.75 106 TYR A C 1
ATOM 886 O O . TYR A 1 106 ? -1.881 -7.138 -0.602 1.00 97.75 106 TYR A O 1
ATOM 894 N N . SER A 1 107 ? -4.035 -6.549 -0.435 1.00 96.69 107 SER A N 1
ATOM 895 C CA . SER A 1 107 ? -4.470 -7.827 0.148 1.00 96.69 107 SER A CA 1
ATOM 896 C C . SER A 1 107 ? -4.188 -9.063 -0.719 1.00 96.69 107 SER A C 1
ATOM 898 O O . SER A 1 107 ? -4.078 -10.163 -0.183 1.00 96.69 107 SER A O 1
ATOM 900 N N . ASN A 1 108 ? -4.049 -8.887 -2.035 1.00 95.88 108 ASN A N 1
ATOM 901 C CA . ASN A 1 108 ? -3.731 -9.944 -2.996 1.00 95.88 108 ASN A CA 1
ATOM 902 C C . ASN A 1 108 ? -2.216 -10.181 -3.173 1.00 95.88 108 ASN A C 1
ATOM 904 O O . ASN A 1 108 ? -1.843 -11.066 -3.936 1.00 95.88 108 ASN A O 1
ATOM 908 N N . GLY A 1 109 ? -1.358 -9.424 -2.480 1.00 97.06 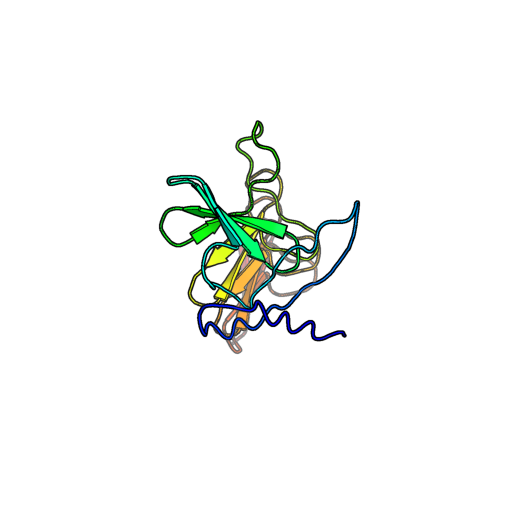109 GLY A N 1
ATOM 909 C CA . GLY A 1 109 ? 0.102 -9.536 -2.563 1.00 97.06 109 GLY A CA 1
ATOM 910 C C . GLY A 1 109 ? 0.774 -8.550 -3.521 1.00 97.06 109 GLY A C 1
ATOM 911 O O . GLY A 1 109 ? 1.999 -8.446 -3.493 1.00 97.06 109 GLY A O 1
ATOM 912 N N . ASP A 1 110 ? 0.006 -7.796 -4.311 1.00 98.44 110 ASP A N 1
ATOM 913 C CA . ASP A 1 110 ? 0.556 -6.736 -5.158 1.00 98.44 110 ASP A CA 1
ATOM 914 C C . ASP A 1 110 ? 1.124 -5.596 -4.299 1.00 98.44 110 ASP A C 1
ATOM 916 O O . ASP A 1 110 ? 0.695 -5.364 -3.160 1.00 98.44 110 ASP A O 1
ATOM 920 N N . VAL A 1 111 ? 2.087 -4.854 -4.846 1.00 98.44 111 VAL A N 1
ATOM 921 C CA . VAL A 1 111 ? 2.768 -3.779 -4.112 1.00 98.44 111 VAL A CA 1
ATOM 922 C C . VAL A 1 111 ? 3.051 -2.559 -4.979 1.00 98.44 111 VAL A C 1
ATOM 924 O O . VAL A 1 111 ? 3.413 -2.674 -6.152 1.00 98.44 111 VAL A O 1
ATOM 927 N N . GLU A 1 112 ? 2.969 -1.379 -4.363 1.00 98.44 112 GLU A N 1
ATOM 928 C CA . GLU A 1 112 ? 3.432 -0.125 -4.959 1.00 98.44 112 GLU A CA 1
ATOM 929 C C . GLU A 1 112 ? 4.424 0.602 -4.050 1.00 98.44 112 GLU A C 1
ATOM 931 O O . GLU A 1 112 ? 4.214 0.773 -2.847 1.00 98.44 112 GLU A O 1
ATOM 936 N N . TYR A 1 113 ? 5.501 1.089 -4.653 1.00 98.19 113 TYR A N 1
ATOM 937 C CA . TYR A 1 113 ? 6.534 1.897 -4.026 1.00 98.19 113 TYR A CA 1
ATOM 938 C C . TYR A 1 113 ? 6.338 3.357 -4.413 1.00 98.19 113 TYR A C 1
ATOM 940 O O . TYR A 1 113 ? 6.278 3.713 -5.594 1.00 98.19 113 TYR A O 1
ATOM 948 N N . TRP A 1 114 ? 6.265 4.201 -3.391 1.00 97.44 114 TRP A N 1
ATOM 949 C CA . TRP A 1 114 ? 6.072 5.633 -3.536 1.00 97.44 114 TRP A CA 1
ATOM 950 C C . TRP A 1 114 ? 7.087 6.380 -2.680 1.00 97.44 114 TRP A C 1
ATOM 952 O O . TRP A 1 114 ? 7.388 5.972 -1.556 1.00 97.44 114 TRP A O 1
ATOM 962 N N . GLN A 1 115 ? 7.578 7.498 -3.204 1.00 94.56 115 GLN A N 1
ATOM 963 C CA . GLN A 1 115 ? 8.389 8.463 -2.478 1.00 94.56 115 GLN A CA 1
ATOM 964 C C . GLN A 1 115 ? 7.777 9.844 -2.677 1.00 94.56 115 GLN A C 1
ATOM 966 O O . GLN A 1 115 ? 7.625 10.306 -3.805 1.00 94.56 115 GLN A O 1
ATOM 971 N N . TRP A 1 116 ? 7.396 10.488 -1.572 1.00 93.44 116 TRP A N 1
ATOM 972 C CA . TRP A 1 116 ? 6.846 11.851 -1.572 1.00 93.44 116 TRP A CA 1
ATOM 973 C C . TRP A 1 116 ? 5.641 12.008 -2.512 1.00 93.44 116 TRP A C 1
ATOM 975 O O . TRP A 1 116 ? 5.534 12.974 -3.264 1.00 93.44 116 TRP A O 1
ATOM 985 N N . GLY A 1 117 ? 4.744 11.017 -2.505 1.00 95.50 117 GLY A N 1
ATOM 986 C CA . GLY A 1 117 ? 3.525 11.040 -3.314 1.00 95.50 117 GLY A CA 1
ATOM 987 C C . GLY A 1 117 ? 3.743 10.749 -4.798 1.00 95.50 117 GLY A C 1
ATOM 988 O O . GLY A 1 117 ? 2.809 10.894 -5.580 1.00 95.50 117 GLY A O 1
ATOM 989 N N . LYS A 1 118 ? 4.938 10.299 -5.196 1.00 97.50 118 LYS A N 1
ATOM 990 C CA . LYS A 1 118 ? 5.251 9.886 -6.569 1.00 97.50 118 LYS A CA 1
ATOM 991 C C . LYS A 1 118 ? 5.664 8.418 -6.614 1.00 97.50 118 LYS A C 1
ATOM 993 O O . LYS A 1 118 ? 6.454 7.981 -5.778 1.00 97.50 118 LYS A O 1
ATOM 998 N N . ARG A 1 119 ? 5.169 7.656 -7.597 1.00 97.38 119 ARG A N 1
ATOM 999 C CA . ARG A 1 119 ? 5.638 6.280 -7.838 1.00 97.38 119 ARG A CA 1
ATOM 1000 C C . ARG A 1 119 ? 7.127 6.312 -8.156 1.00 97.38 119 ARG A C 1
ATOM 1002 O O . ARG A 1 119 ? 7.539 6.963 -9.115 1.00 97.38 119 ARG A O 1
ATOM 1009 N N . HIS A 1 120 ? 7.925 5.642 -7.336 1.00 96.62 120 HIS A N 1
ATOM 1010 C CA . HIS A 1 120 ? 9.377 5.630 -7.471 1.00 96.62 120 HIS A CA 1
ATOM 1011 C C . HIS A 1 120 ? 9.955 4.455 -6.681 1.00 96.62 120 HIS A C 1
ATOM 1013 O O . HIS A 1 120 ? 9.600 4.242 -5.519 1.00 96.62 120 HIS A O 1
ATOM 1019 N N . ARG A 1 121 ? 10.917 3.738 -7.273 1.00 96.12 121 ARG A N 1
ATOM 1020 C CA . ARG A 1 121 ? 11.787 2.814 -6.536 1.00 96.12 121 ARG A CA 1
ATOM 1021 C C . ARG A 1 121 ? 13.197 2.796 -7.117 1.00 96.12 121 ARG A C 1
ATOM 1023 O O . ARG A 1 121 ? 13.384 2.528 -8.300 1.00 96.12 121 ARG A O 1
ATOM 1030 N N . GLN A 1 122 ? 14.197 2.999 -6.264 1.00 92.62 122 GLN A N 1
ATOM 1031 C CA . GLN A 1 122 ? 15.592 2.868 -6.669 1.00 92.62 122 GLN A CA 1
ATOM 1032 C C . GLN A 1 122 ? 15.936 1.391 -6.914 1.00 92.62 122 GLN A C 1
ATOM 1034 O O . GLN A 1 122 ? 15.692 0.538 -6.061 1.00 92.62 122 GLN A O 1
ATOM 1039 N N . GLY A 1 123 ? 16.500 1.086 -8.085 1.00 90.69 123 GLY A N 1
ATOM 1040 C CA . GLY A 1 123 ? 17.042 -0.242 -8.402 1.00 90.69 123 GLY A CA 1
ATOM 1041 C C . GLY A 1 123 ? 16.012 -1.355 -8.635 1.00 90.69 123 GLY A C 1
ATOM 1042 O O . GLY A 1 123 ? 16.404 -2.508 -8.778 1.00 90.69 123 GLY A O 1
ATOM 1043 N N . GLY A 1 124 ? 14.713 -1.049 -8.700 1.00 95.50 124 GLY A N 1
ATOM 1044 C CA . GLY A 1 124 ? 13.668 -2.061 -8.872 1.00 95.50 124 GLY A CA 1
ATOM 1045 C C . GLY A 1 124 ? 12.352 -1.492 -9.404 1.00 95.50 124 GLY A C 1
ATOM 1046 O O . GLY A 1 124 ? 12.249 -0.283 -9.613 1.00 95.50 124 GLY A O 1
ATOM 1047 N N . PRO A 1 125 ? 11.341 -2.344 -9.634 1.00 97.69 125 PRO A N 1
ATOM 1048 C CA . PRO A 1 125 ? 10.038 -1.896 -10.103 1.00 97.69 125 PRO A CA 1
ATOM 1049 C C . PRO A 1 125 ? 9.306 -1.123 -9.008 1.00 97.69 125 PRO A C 1
ATOM 1051 O O . PRO A 1 125 ? 9.289 -1.532 -7.843 1.00 97.69 125 PRO A O 1
ATOM 1054 N N . ALA A 1 126 ? 8.683 -0.014 -9.393 1.00 98.25 126 ALA A N 1
ATOM 1055 C CA . ALA A 1 126 ? 7.851 0.777 -8.499 1.00 98.25 126 ALA A CA 1
ATOM 1056 C C . ALA A 1 126 ? 6.446 0.178 -8.333 1.00 98.25 126 ALA A C 1
ATOM 1058 O O . ALA A 1 126 ? 5.802 0.448 -7.329 1.00 98.25 126 ALA A O 1
ATOM 1059 N N . VAL A 1 127 ? 5.983 -0.655 -9.268 1.00 98.31 127 VAL A N 1
ATOM 1060 C CA . VAL A 1 127 ? 4.716 -1.392 -9.151 1.00 98.31 127 VAL A CA 1
ATOM 1061 C C . VAL A 1 127 ? 4.943 -2.849 -9.538 1.00 98.31 127 VAL A C 1
ATOM 1063 O O . VAL A 1 127 ? 5.570 -3.118 -10.565 1.00 98.31 127 VAL A O 1
ATOM 1066 N N . VAL A 1 128 ? 4.434 -3.775 -8.727 1.00 98.31 128 VAL A N 1
ATOM 1067 C CA . VAL A 1 128 ? 4.460 -5.220 -8.994 1.00 98.31 128 VAL A CA 1
ATOM 1068 C C . VAL A 1 128 ? 3.037 -5.755 -8.870 1.00 98.31 128 VAL A C 1
ATOM 1070 O O . VAL A 1 128 ? 2.430 -5.612 -7.810 1.00 98.31 128 VAL A O 1
ATOM 1073 N N . ILE A 1 129 ? 2.509 -6.319 -9.962 1.00 97.56 129 ILE A N 1
ATOM 1074 C CA . ILE A 1 129 ? 1.142 -6.853 -10.064 1.00 97.56 129 ILE A CA 1
ATOM 1075 C C . ILE A 1 129 ? 1.209 -8.274 -10.627 1.00 97.56 129 ILE A C 1
ATOM 1077 O O . ILE A 1 129 ? 1.345 -8.459 -11.846 1.00 97.56 129 ILE A O 1
ATOM 1081 N N . GLY A 1 130 ? 1.096 -9.276 -9.756 1.00 95.81 130 GLY A N 1
ATOM 1082 C CA . GLY A 1 130 ? 1.475 -10.651 -10.091 1.00 95.81 130 GLY A CA 1
ATOM 1083 C C . GLY A 1 130 ? 2.907 -10.698 -10.637 1.00 95.81 130 GLY A C 1
ATOM 1084 O O . GLY A 1 130 ? 3.825 -10.169 -10.014 1.00 95.81 130 GLY A O 1
ATOM 1085 N N . ASP A 1 131 ? 3.087 -11.252 -11.837 1.00 95.81 131 ASP A N 1
ATOM 1086 C CA . ASP A 1 131 ? 4.401 -11.327 -12.499 1.00 95.81 131 ASP A CA 1
ATOM 1087 C C . ASP A 1 131 ? 4.798 -10.035 -13.239 1.00 95.81 131 ASP A C 1
ATOM 1089 O O . ASP A 1 131 ? 5.946 -9.865 -13.654 1.00 95.81 131 ASP A O 1
ATOM 1093 N N . ARG A 1 132 ? 3.866 -9.082 -13.377 1.00 97.88 132 ARG A N 1
ATOM 1094 C CA . ARG A 1 132 ? 4.088 -7.840 -14.125 1.00 97.88 132 ARG A CA 1
ATOM 1095 C C . ARG A 1 132 ? 4.797 -6.812 -13.268 1.00 97.88 132 ARG A C 1
ATOM 1097 O O . ARG A 1 132 ? 4.395 -6.536 -12.138 1.00 97.88 132 ARG A O 1
ATOM 1104 N N . GLN A 1 133 ? 5.808 -6.179 -13.844 1.00 98.31 133 GLN A N 1
ATOM 1105 C CA . GLN A 1 133 ? 6.642 -5.203 -13.155 1.00 98.31 133 GLN A CA 1
ATOM 1106 C C . GLN A 1 133 ? 6.686 -3.892 -13.937 1.00 98.31 133 GLN A C 1
ATOM 1108 O O . GLN A 1 133 ? 6.888 -3.897 -15.149 1.00 98.31 133 GLN A O 1
ATOM 1113 N N . TYR A 1 134 ? 6.537 -2.762 -13.246 1.00 98.38 134 TYR A N 1
ATOM 1114 C CA . TYR A 1 134 ? 6.549 -1.429 -13.850 1.00 98.38 134 TYR A CA 1
ATOM 1115 C C . TYR A 1 134 ? 7.550 -0.527 -13.135 1.00 98.38 134 TYR A C 1
ATOM 1117 O O . TYR A 1 134 ? 7.549 -0.415 -11.907 1.00 98.38 134 TYR A O 1
ATOM 1125 N N . TRP A 1 135 ? 8.390 0.151 -13.909 1.00 98.31 135 TRP A N 1
ATOM 1126 C CA . TRP A 1 135 ? 9.380 1.097 -13.412 1.00 98.31 135 TRP A CA 1
ATOM 1127 C C . TRP A 1 135 ? 8.864 2.515 -13.581 1.00 98.31 135 TRP A C 1
ATOM 1129 O O . TRP A 1 135 ? 8.416 2.896 -14.664 1.00 98.31 135 TRP A O 1
ATOM 1139 N N . PHE A 1 136 ? 8.989 3.285 -12.506 1.00 98.06 136 PHE A N 1
ATOM 1140 C CA . PHE A 1 136 ? 8.702 4.707 -12.482 1.00 98.06 136 PHE A CA 1
ATOM 1141 C C . PHE A 1 136 ? 9.861 5.447 -11.815 1.00 98.06 136 PHE A C 1
ATOM 1143 O O . PHE A 1 136 ? 10.426 4.946 -10.837 1.00 98.06 136 PHE A O 1
ATOM 1150 N N . VAL A 1 137 ? 10.187 6.630 -12.332 1.00 95.56 137 VAL A N 1
ATOM 1151 C CA . VAL A 1 137 ? 11.136 7.572 -11.727 1.00 95.56 137 VAL A CA 1
ATOM 1152 C C . VAL A 1 137 ? 10.399 8.887 -11.532 1.00 95.56 137 VAL A C 1
ATOM 1154 O O . VAL A 1 137 ? 9.923 9.487 -12.485 1.00 95.56 137 VAL A O 1
ATOM 1157 N N . ASP A 1 138 ? 10.244 9.290 -10.275 1.00 95.62 138 ASP A N 1
ATOM 1158 C CA . ASP A 1 138 ? 9.567 10.530 -9.871 1.00 95.62 138 ASP A CA 1
ATOM 1159 C C . ASP A 1 138 ? 8.154 10.688 -10.453 1.00 95.62 138 ASP A C 1
ATOM 1161 O O . ASP A 1 138 ? 7.686 11.791 -10.739 1.00 95.62 138 ASP A O 1
ATOM 1165 N N . GLY A 1 139 ? 7.444 9.561 -10.556 1.00 96.56 139 GLY A N 1
ATOM 1166 C CA . GLY A 1 139 ? 6.085 9.476 -11.083 1.00 96.56 139 GLY A CA 1
ATOM 1167 C C . GLY A 1 139 ? 6.009 9.283 -12.597 1.00 96.56 139 GLY A C 1
ATOM 1168 O O . GLY A 1 139 ? 4.931 8.969 -13.099 1.00 96.56 139 GLY A O 1
ATOM 1169 N N . GLU A 1 140 ? 7.124 9.394 -13.319 1.00 97.75 140 GLU A N 1
ATOM 1170 C CA . GLU A 1 140 ? 7.168 9.182 -14.763 1.00 97.75 140 GLU A CA 1
ATOM 1171 C C . GLU A 1 140 ? 7.400 7.710 -15.093 1.00 97.75 140 GLU A C 1
ATOM 1173 O O . GLU A 1 140 ? 8.265 7.051 -14.514 1.00 97.75 140 GLU A O 1
ATOM 1178 N N . PHE A 1 141 ? 6.606 7.177 -16.021 1.00 97.69 141 PHE A N 1
ATOM 1179 C CA . PHE A 1 141 ? 6.738 5.798 -16.479 1.00 97.69 141 PHE A CA 1
ATOM 1180 C C . PHE A 1 141 ? 8.012 5.621 -17.310 1.00 97.69 141 PHE A C 1
ATOM 1182 O O . PHE A 1 141 ? 8.259 6.382 -18.240 1.00 97.69 141 PHE A O 1
ATOM 1189 N N . VAL A 1 142 ? 8.783 4.574 -17.011 1.00 97.81 142 VAL A N 1
ATOM 1190 C CA . VAL A 1 142 ? 10.025 4.257 -17.731 1.00 97.81 142 VAL A CA 1
ATOM 1191 C C . VAL A 1 142 ? 9.863 3.015 -18.599 1.00 97.81 142 VAL A C 1
ATOM 1193 O O . VAL A 1 142 ? 10.168 3.042 -19.788 1.00 97.81 142 VAL A O 1
ATOM 1196 N N . LYS A 1 143 ? 9.424 1.898 -18.009 1.00 97.44 143 LYS A N 1
ATOM 1197 C CA . LYS A 1 143 ? 9.274 0.614 -18.712 1.00 97.44 143 LYS A CA 1
ATOM 1198 C C . LYS A 1 143 ? 8.395 -0.364 -17.939 1.00 97.44 143 LYS A C 1
ATOM 1200 O O . LYS A 1 143 ? 8.151 -0.179 -16.745 1.00 97.44 143 LYS A O 1
ATOM 1205 N N . CYS A 1 144 ? 8.003 -1.448 -18.601 1.00 97.31 144 CYS A N 1
ATOM 1206 C CA . CYS A 1 144 ? 7.369 -2.605 -17.975 1.00 97.31 144 CYS A CA 1
ATOM 1207 C C . CYS A 1 144 ? 8.006 -3.921 -18.441 1.00 97.31 144 CYS A C 1
ATOM 1209 O O . CYS A 1 144 ? 8.665 -3.960 -19.481 1.00 97.31 144 CYS A O 1
ATOM 1211 N N . ILE A 1 145 ? 7.832 -4.970 -17.638 1.00 96.56 145 ILE A N 1
ATOM 1212 C CA . ILE A 1 145 ? 8.202 -6.357 -17.942 1.00 96.56 145 ILE A CA 1
ATOM 1213 C C . ILE A 1 145 ? 6.982 -7.235 -17.640 1.00 96.56 145 ILE A C 1
ATOM 1215 O O . ILE A 1 145 ? 6.286 -6.992 -16.648 1.00 96.56 145 ILE A O 1
ATOM 1219 N N . PHE A 1 146 ? 6.733 -8.208 -18.518 1.00 90.88 146 PHE A N 1
ATOM 1220 C CA . PHE A 1 146 ? 5.655 -9.195 -18.443 1.00 90.88 146 PHE A CA 1
ATOM 1221 C C . PHE A 1 146 ? 6.235 -10.598 -18.315 1.00 90.88 146 PHE A C 1
ATOM 1223 O O . PHE A 1 146 ? 7.342 -10.812 -18.864 1.00 90.88 146 PHE A O 1
#

Sequence (146 aa):
MYVVTRKKELWNVEEELWGTYKFGHNLIVHRKKFAAPAYTKGKEESYFVNGYPYILKDGLMIREIFKYSKRVLSGENEPAVLYPNGTKEWYCDGMLHRLNFPAIEYSNGDVEYWQWGKRHRQGGPAVVIGDRQYWFVDGEFVKCIF

Secondary structure (DSSP, 8-state):
------PPSSS------B----SSS-PPPB-SSS-S-SEEETTEEEEEETTEEEEEETTEEE--S-TT-------SSS-SEE-TTS-EE-EETTEE--SSS-SEE-TTS-EE-EETTEE--TTS-SEEETTEEEEEETTEEEEEE-

pLDDT: mean 73.83, std 23.27, range [31.69, 98.44]

Solvent-accessible surface area (backbone atoms only — not comparable to full-atom values): 8626 Å² total; per-residue (Å²): 139,81,86,63,82,77,86,66,90,83,72,99,68,92,71,90,59,42,68,70,80,82,79,80,99,56,88,56,69,36,56,74,85,93,55,75,59,70,42,74,65,89,89,50,57,38,34,45,58,96,76,41,65,28,37,77,52,98,78,30,38,34,24,74,50,52,102,85,46,99,39,42,37,39,54,100,89,44,56,17,34,40,41,85,79,60,26,34,32,22,22,48,91,62,22,42,20,34,87,100,44,59,11,30,41,41,61,88,71,31,37,33,20,18,51,82,60,20,40,24,36,89,97,50,59,11,33,37,55,83,82,32,33,31,32,24,60,83,51,43,81,74,51,74,49,119